Protein AF-A0A497EZB1-F1 (afdb_monomer)

pLDDT: mean 86.9, std 13.8, range [42.34, 97.38]

Organism: NCBI:txid2056631

Mean predicted aligned error: 7.71 Å

Radius of gyration: 16.74 Å; Cα contacts (8 Å, |Δi|>4): 41; chains: 1; bounding box: 28×32×41 Å

Sequence (60 aa):
VKVKGELGVKPVQLARIDEVDVSKYLGHMETTFRQVLEAIGVNFDEILGVTSLDFFLRRK

Solv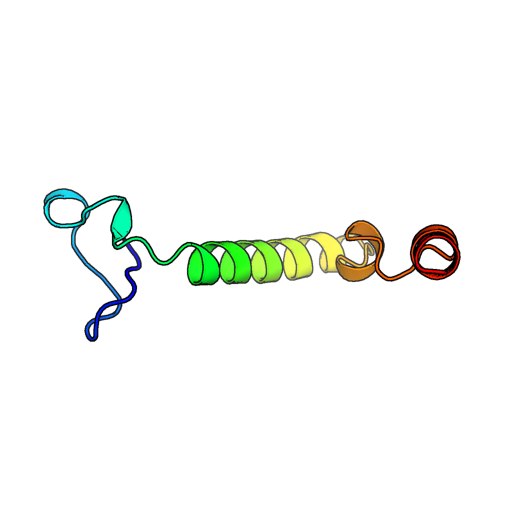ent-accessible surface area (backbone atoms only — not comparable to full-atom values): 3640 Å² total; per-residue (Å²): 80,55,26,74,56,95,81,40,55,38,59,70,93,77,51,54,80,91,45,48,34,60,67,60,53,52,52,49,50,51,53,52,47,36,56,58,31,49,77,72,75,39,62,54,62,56,73,75,44,78,70,42,69,62,63,67,62,70,76,112

Foldseek 3Di:
DAFPDPVRDDDPVPDDPVRHPVVVVVVVVLVVCCVVQVVVVHHPCVVVVVPDPVVVVVVD

Structure (mmCIF, N/CA/C/O backbone):
data_AF-A0A497EZB1-F1
#
_entry.id   AF-A0A497EZB1-F1
#
loop_
_atom_site.group_PDB
_atom_site.id
_atom_site.type_symbol
_atom_site.label_atom_id
_atom_site.label_alt_id
_atom_site.label_comp_id
_atom_site.label_asym_id
_atom_site.label_entity_id
_atom_site.label_seq_id
_atom_site.pdbx_PDB_ins_code
_atom_site.Cartn_x
_atom_site.Cartn_y
_atom_site.Cartn_z
_atom_site.occupancy
_atom_site.B_iso_or_equiv
_atom_site.auth_seq_id
_atom_site.auth_comp_id
_atom_site.auth_asym_id
_atom_site.auth_atom_id
_atom_site.pdbx_PDB_model_num
ATOM 1 N N . VAL A 1 1 ? -3.287 -10.706 10.816 1.00 95.38 1 VAL A N 1
ATOM 2 C CA . VAL A 1 1 ? -3.652 -9.865 9.652 1.00 95.38 1 VAL A CA 1
ATOM 3 C C . VAL A 1 1 ? -3.338 -8.404 9.944 1.00 95.38 1 VAL A C 1
ATOM 5 O O . VAL A 1 1 ? -3.383 -8.027 11.112 1.00 95.38 1 VAL A O 1
ATOM 8 N N . LYS A 1 2 ? -2.946 -7.614 8.936 1.00 97.31 2 LYS A N 1
ATOM 9 C CA . LYS A 1 2 ? -2.637 -6.182 9.082 1.00 97.31 2 LYS A CA 1
ATOM 10 C C . LYS A 1 2 ? -3.937 -5.388 9.180 1.00 97.31 2 LYS A C 1
ATOM 12 O O . LYS A 1 2 ? -4.851 -5.602 8.387 1.00 97.31 2 LYS A O 1
ATOM 17 N N . VAL A 1 3 ? -4.004 -4.493 10.156 1.00 97.38 3 VAL A N 1
ATOM 18 C CA . VAL A 1 3 ? -5.179 -3.654 10.422 1.00 97.38 3 VAL A CA 1
ATOM 19 C C . VAL A 1 3 ? -4.765 -2.199 10.623 1.00 97.38 3 VAL A C 1
ATOM 21 O O . VAL A 1 3 ? -3.587 -1.919 10.859 1.00 97.38 3 VAL A O 1
ATOM 24 N N . LYS A 1 4 ? -5.732 -1.281 10.544 1.00 95.31 4 LYS A N 1
ATOM 25 C CA . LYS A 1 4 ? -5.506 0.174 10.659 1.00 95.31 4 LYS A CA 1
ATOM 26 C C . LYS A 1 4 ? -5.279 0.678 12.099 1.00 95.31 4 LYS A C 1
ATOM 28 O O . LYS A 1 4 ? -4.874 1.819 12.272 1.00 95.31 4 LYS A O 1
ATOM 33 N N . GLY A 1 5 ? -5.561 -0.138 13.122 1.00 89.75 5 GLY A N 1
ATOM 34 C CA . GLY A 1 5 ? -5.422 0.241 14.540 1.00 89.75 5 GLY A CA 1
ATOM 35 C C . GLY A 1 5 ? -3.969 0.346 15.025 1.00 89.75 5 GLY A C 1
ATOM 36 O O . GLY A 1 5 ? -3.059 -0.093 14.328 1.00 89.75 5 GLY A O 1
ATOM 37 N N . GLU A 1 6 ? -3.755 0.868 16.240 1.00 90.62 6 GLU A N 1
ATOM 38 C CA . GLU A 1 6 ? -2.421 1.181 16.802 1.00 90.62 6 GLU A CA 1
ATOM 39 C C . GLU A 1 6 ? -1.429 0.015 16.769 1.00 90.62 6 GLU A C 1
ATOM 41 O O . GLU A 1 6 ? -0.284 0.176 16.356 1.00 90.62 6 GLU A O 1
ATOM 46 N N . LEU A 1 7 ? -1.874 -1.187 17.142 1.00 92.62 7 LEU A N 1
ATOM 47 C CA . LEU A 1 7 ? -1.024 -2.381 17.107 1.00 92.62 7 LEU A CA 1
ATOM 48 C C . LEU A 1 7 ? -0.655 -2.801 15.674 1.00 92.62 7 LEU A C 1
ATOM 50 O O . LEU A 1 7 ? 0.239 -3.619 15.472 1.00 92.62 7 LEU A O 1
ATOM 54 N N . GLY A 1 8 ? -1.372 -2.303 14.663 1.00 94.69 8 GLY A N 1
ATOM 55 C CA . GLY A 1 8 ? -1.139 -2.573 13.243 1.00 94.69 8 GLY A CA 1
ATOM 56 C C . GLY A 1 8 ? -1.408 -4.015 12.803 1.00 94.69 8 GLY A C 1
ATOM 57 O O . GLY A 1 8 ? -1.329 -4.318 11.608 1.00 94.69 8 GLY A O 1
ATOM 58 N N . VAL A 1 9 ? -1.718 -4.913 13.743 1.00 96.69 9 VAL A N 1
ATOM 59 C CA . VAL A 1 9 ? -2.002 -6.331 13.521 1.00 96.69 9 VAL A CA 1
ATOM 60 C C . VAL A 1 9 ? -3.062 -6.854 14.490 1.00 96.69 9 VAL A C 1
ATOM 62 O O . VAL A 1 9 ? -3.136 -6.429 15.639 1.00 96.69 9 VAL A O 1
ATOM 65 N N . LYS A 1 10 ? -3.851 -7.829 14.030 1.00 96.81 10 LYS A N 1
ATOM 66 C CA . LYS A 1 10 ? -4.746 -8.652 14.861 1.00 96.81 10 LYS A CA 1
ATOM 67 C C . LYS A 1 10 ? -4.684 -10.127 14.446 1.00 96.81 10 LYS A C 1
ATOM 69 O O . LYS A 1 10 ? -4.424 -10.404 13.266 1.00 96.81 10 LYS A O 1
ATOM 74 N N . PRO A 1 11 ? -4.935 -11.088 15.354 1.00 96.56 11 PRO A N 1
ATOM 75 C CA . PRO A 1 11 ? -5.255 -12.462 14.971 1.00 96.56 11 PRO A CA 1
ATOM 76 C C . PRO A 1 11 ? -6.448 -12.484 14.015 1.00 96.56 11 PRO A C 1
ATOM 78 O O . PRO A 1 11 ? -7.357 -11.669 14.149 1.00 96.56 11 PRO A O 1
ATOM 81 N N . VAL A 1 12 ? -6.462 -13.412 13.055 1.00 95.31 12 VAL A N 1
ATOM 82 C CA . VAL A 1 12 ? -7.526 -13.467 12.033 1.00 95.31 12 VAL A CA 1
ATOM 83 C C . VAL A 1 12 ? -8.917 -13.620 12.654 1.00 95.31 12 VAL A C 1
ATOM 85 O O . VAL A 1 12 ? -9.855 -12.975 12.212 1.00 95.31 12 VAL A O 1
ATOM 88 N N . GLN A 1 13 ? -9.020 -14.388 13.742 1.00 96.62 13 GLN A N 1
ATOM 89 C CA . GLN A 1 13 ? -10.269 -14.628 14.469 1.00 96.62 13 GLN A CA 1
ATOM 90 C C . GLN A 1 13 ? -10.798 -13.386 15.209 1.00 96.62 13 GLN A C 1
ATOM 92 O O . GLN A 1 13 ? -11.967 -13.356 15.573 1.00 96.62 13 GLN A O 1
ATOM 97 N N . LEU A 1 14 ? -9.951 -12.378 15.451 1.00 95.06 14 LEU A N 1
ATOM 98 C CA . LEU A 1 14 ? -10.298 -11.148 16.179 1.00 95.06 14 LEU A CA 1
ATOM 99 C C . LEU A 1 14 ? -10.372 -9.916 15.270 1.00 95.06 14 LEU A C 1
ATOM 101 O O . LEU A 1 14 ? -10.654 -8.814 15.742 1.00 95.06 14 LEU A O 1
ATOM 105 N N . ALA A 1 15 ? -10.051 -10.074 13.988 1.00 95.62 15 ALA A N 1
ATOM 106 C CA . ALA A 1 15 ? -10.076 -8.992 13.023 1.00 95.62 15 ALA A CA 1
ATOM 107 C C . ALA A 1 15 ? -11.440 -8.933 12.342 1.00 95.62 15 ALA A C 1
ATOM 109 O O . ALA A 1 15 ? -11.974 -9.961 11.922 1.00 95.62 15 ALA A O 1
ATOM 110 N N . ARG A 1 16 ? -11.975 -7.725 12.174 1.00 95.44 16 ARG A N 1
ATOM 111 C CA . ARG A 1 16 ? -13.108 -7.514 11.271 1.00 95.44 16 ARG A CA 1
ATOM 112 C C . ARG A 1 16 ? -12.621 -7.111 9.885 1.00 95.44 16 ARG A C 1
ATOM 114 O O . ARG A 1 16 ? -11.538 -6.547 9.737 1.00 95.44 16 ARG A O 1
ATOM 121 N N . ILE A 1 17 ? -13.441 -7.375 8.870 1.00 94.06 17 ILE A N 1
ATOM 122 C CA . ILE A 1 17 ? -13.113 -7.067 7.471 1.00 94.06 17 ILE A CA 1
ATOM 123 C C . ILE A 1 17 ? -12.901 -5.556 7.276 1.00 94.06 17 ILE A C 1
ATOM 125 O O . ILE A 1 17 ? -11.962 -5.160 6.590 1.00 94.06 17 ILE A O 1
ATOM 129 N N . ASP A 1 18 ? -13.704 -4.710 7.929 1.00 95.38 18 ASP A N 1
ATOM 130 C CA . ASP A 1 18 ? -13.600 -3.243 7.856 1.00 95.38 18 ASP A CA 1
ATOM 131 C C . ASP A 1 18 ? -12.299 -2.684 8.458 1.00 95.38 18 ASP A C 1
ATOM 133 O O . ASP A 1 18 ? -11.854 -1.591 8.100 1.00 95.38 18 ASP A O 1
ATOM 137 N N . GLU A 1 19 ? -11.661 -3.446 9.348 1.00 95.75 19 GLU A N 1
ATOM 138 C CA . GLU A 1 19 ? -10.425 -3.045 10.019 1.00 95.75 19 GLU A CA 1
ATOM 139 C C . GLU A 1 19 ? -9.172 -3.363 9.198 1.00 95.75 19 GLU A C 1
ATOM 141 O O . GLU A 1 19 ? -8.088 -2.865 9.522 1.00 95.75 19 GLU A O 1
ATOM 146 N N . VAL A 1 20 ? -9.297 -4.189 8.154 1.00 96.50 20 VAL A N 1
ATOM 147 C CA . VAL A 1 20 ? -8.170 -4.626 7.327 1.00 96.50 20 VAL A CA 1
ATOM 148 C C . VAL A 1 20 ? -7.543 -3.427 6.618 1.00 96.50 20 VAL A C 1
ATOM 150 O O . VAL A 1 20 ? -8.203 -2.622 5.957 1.00 96.50 20 VAL A 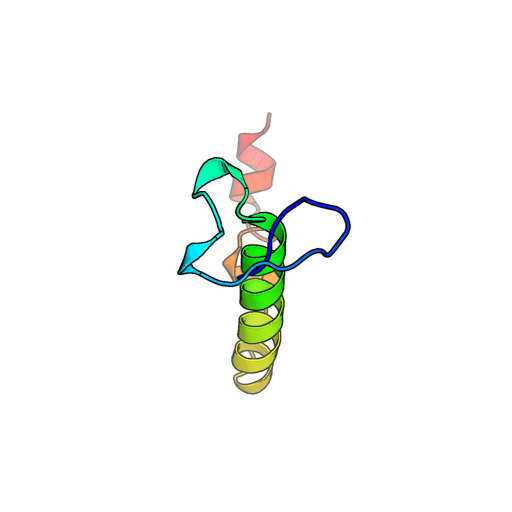O 1
ATOM 153 N N . ASP A 1 21 ? -6.226 -3.313 6.753 1.00 97.00 21 ASP A N 1
ATOM 154 C CA . ASP A 1 21 ? -5.451 -2.259 6.110 1.00 97.00 21 ASP A CA 1
ATOM 155 C C . ASP A 1 21 ? -5.044 -2.695 4.700 1.00 97.00 21 ASP A C 1
ATOM 157 O O . ASP A 1 21 ? -3.942 -3.199 4.479 1.00 97.00 21 ASP A O 1
ATOM 161 N N . VAL A 1 22 ? -5.969 -2.535 3.751 1.00 96.25 22 VAL A N 1
ATOM 162 C CA . VAL A 1 22 ? -5.776 -2.904 2.338 1.00 96.25 22 VAL A CA 1
ATOM 163 C C . VAL A 1 22 ? -4.541 -2.225 1.739 1.00 96.25 22 VAL A C 1
ATOM 165 O O . VAL A 1 22 ? -3.811 -2.855 0.977 1.00 96.25 22 VAL A O 1
ATOM 168 N N . SER A 1 23 ? -4.250 -0.982 2.128 1.00 95.19 23 SER A N 1
ATOM 169 C CA . SER A 1 23 ? -3.110 -0.220 1.612 1.00 95.19 23 SER A CA 1
ATOM 170 C C . SER A 1 23 ? -1.773 -0.892 1.924 1.00 95.19 23 SER A C 1
ATOM 172 O O . SER A 1 23 ? -0.896 -0.937 1.063 1.00 95.19 23 SER A O 1
ATOM 174 N N . LYS A 1 24 ? -1.618 -1.488 3.116 1.00 95.06 24 LYS A N 1
ATOM 175 C CA . LYS A 1 24 ? -0.403 -2.256 3.449 1.00 95.06 24 LYS A CA 1
ATOM 176 C C . LYS A 1 24 ? -0.231 -3.477 2.559 1.00 95.06 24 LYS A C 1
ATOM 178 O O . LYS A 1 24 ? 0.881 -3.762 2.126 1.00 95.06 24 LYS A O 1
ATOM 183 N N . TYR A 1 25 ? -1.319 -4.183 2.270 1.00 95.25 25 TYR A N 1
ATOM 184 C CA . TYR A 1 25 ? -1.269 -5.338 1.380 1.00 95.25 25 TYR A CA 1
ATOM 185 C C . TYR A 1 25 ? -0.930 -4.927 -0.053 1.00 95.25 25 TYR A C 1
ATOM 187 O O . TYR A 1 25 ? -0.064 -5.556 -0.652 1.00 95.25 25 TYR A O 1
ATOM 195 N N . LEU A 1 26 ? -1.521 -3.842 -0.565 1.00 93.81 26 LEU A N 1
ATOM 196 C CA . LEU A 1 26 ? -1.169 -3.293 -1.878 1.00 93.81 26 LEU A CA 1
ATOM 197 C C . LEU A 1 26 ? 0.314 -2.916 -1.962 1.00 93.81 26 LEU A C 1
ATOM 199 O O . LEU A 1 26 ? 0.981 -3.330 -2.904 1.00 93.81 26 LEU A O 1
ATOM 203 N N . GLY A 1 27 ? 0.857 -2.230 -0.951 1.00 93.88 27 GLY A N 1
ATOM 204 C CA . GLY A 1 27 ? 2.281 -1.883 -0.923 1.00 93.88 27 GLY A CA 1
ATOM 205 C C . GLY A 1 27 ? 3.201 -3.109 -0.866 1.00 93.88 27 GLY A C 1
ATOM 206 O O . GLY A 1 27 ? 4.256 -3.130 -1.503 1.00 93.88 27 GLY A O 1
ATOM 207 N N . HIS A 1 28 ? 2.802 -4.165 -0.146 1.00 94.56 28 HIS A N 1
ATOM 208 C CA . HIS A 1 28 ? 3.535 -5.434 -0.150 1.00 94.56 28 HIS A CA 1
ATOM 209 C C . HIS A 1 28 ? 3.512 -6.087 -1.534 1.00 94.56 28 HIS A C 1
ATOM 211 O O . HIS A 1 28 ? 4.564 -6.497 -2.015 1.00 94.56 28 HIS A O 1
ATOM 217 N N . MET A 1 29 ? 2.348 -6.131 -2.190 1.00 93.38 29 MET A N 1
ATOM 218 C CA . MET A 1 29 ? 2.237 -6.669 -3.547 1.00 93.38 29 MET A CA 1
ATOM 219 C C . MET A 1 29 ? 3.083 -5.873 -4.539 1.00 93.38 29 MET A C 1
ATOM 221 O O . MET A 1 29 ? 3.833 -6.477 -5.297 1.00 93.38 29 MET A O 1
ATOM 225 N N . GLU A 1 30 ? 3.023 -4.542 -4.497 1.00 92.75 30 GLU A N 1
ATOM 226 C CA . GLU A 1 30 ? 3.865 -3.677 -5.327 1.00 92.75 30 GLU A CA 1
ATOM 227 C C . GLU A 1 30 ? 5.352 -3.983 -5.123 1.00 92.75 30 GLU A C 1
ATOM 229 O O . GLU A 1 30 ? 6.071 -4.212 -6.091 1.00 92.75 30 GLU A O 1
ATOM 234 N N . THR A 1 31 ? 5.811 -4.042 -3.871 1.00 94.75 31 THR A N 1
ATOM 235 C CA . THR A 1 31 ? 7.226 -4.307 -3.566 1.00 94.75 31 THR A CA 1
ATOM 236 C C . THR A 1 31 ? 7.659 -5.676 -4.086 1.00 94.75 31 THR A C 1
ATOM 238 O O . THR A 1 31 ? 8.711 -5.799 -4.710 1.00 94.75 31 THR A O 1
ATOM 241 N N . THR A 1 32 ? 6.843 -6.708 -3.859 1.00 94.56 32 THR A N 1
ATOM 242 C CA . THR A 1 32 ? 7.134 -8.068 -4.321 1.00 94.56 32 THR A CA 1
ATOM 243 C C . THR A 1 32 ? 7.164 -8.147 -5.843 1.00 94.56 32 THR A C 1
ATOM 245 O O . THR A 1 32 ? 8.091 -8.729 -6.401 1.00 94.56 32 THR A O 1
ATOM 248 N N . PHE A 1 33 ? 6.193 -7.547 -6.533 1.00 93.62 33 PHE A N 1
ATOM 249 C CA . PHE A 1 33 ? 6.178 -7.562 -7.993 1.00 93.62 33 PHE A CA 1
ATOM 250 C C . PHE A 1 33 ? 7.326 -6.759 -8.583 1.00 93.62 33 PHE A C 1
ATOM 252 O O . PHE A 1 33 ? 7.953 -7.248 -9.514 1.00 93.62 33 PHE A O 1
ATOM 259 N N . ARG A 1 34 ? 7.658 -5.594 -8.018 1.00 93.69 34 ARG A N 1
ATOM 260 C CA . ARG A 1 34 ? 8.820 -4.804 -8.444 1.00 93.69 34 ARG A CA 1
ATOM 261 C C . ARG A 1 34 ? 10.092 -5.654 -8.409 1.00 93.69 34 ARG A C 1
ATOM 263 O O . ARG A 1 34 ? 10.767 -5.747 -9.422 1.00 93.69 34 ARG A O 1
ATOM 270 N N . GLN A 1 35 ? 10.340 -6.365 -7.307 1.00 94.69 35 GLN A N 1
ATOM 271 C CA . GLN A 1 35 ? 11.503 -7.254 -7.167 1.00 94.69 35 GLN A CA 1
ATOM 272 C C . GLN A 1 35 ? 11.514 -8.400 -8.192 1.00 94.69 35 GLN A C 1
ATOM 274 O O . GLN A 1 35 ? 12.543 -8.680 -8.802 1.00 94.69 35 GLN A O 1
ATOM 279 N N . VAL A 1 36 ? 10.377 -9.077 -8.386 1.00 95.38 36 VAL A N 1
ATOM 280 C CA . VAL A 1 36 ? 10.279 -10.216 -9.317 1.00 95.38 36 VAL A CA 1
ATOM 281 C C . VAL A 1 36 ? 10.420 -9.765 -10.772 1.00 95.38 36 VAL A C 1
ATOM 283 O O . VAL A 1 36 ? 11.090 -10.427 -11.559 1.00 95.38 36 VAL A O 1
ATOM 286 N N . LEU A 1 37 ? 9.788 -8.650 -11.134 1.00 94.44 37 LEU A N 1
ATOM 287 C CA . LEU A 1 37 ? 9.770 -8.130 -12.498 1.00 94.44 37 LEU A CA 1
ATOM 288 C C . LEU A 1 37 ? 11.110 -7.505 -12.881 1.00 94.44 37 LEU A C 1
ATOM 290 O O . LEU A 1 37 ? 11.596 -7.749 -13.983 1.00 94.44 37 LEU A O 1
ATOM 294 N N . GLU A 1 38 ? 11.754 -6.797 -11.955 1.00 92.81 38 GLU A N 1
ATOM 2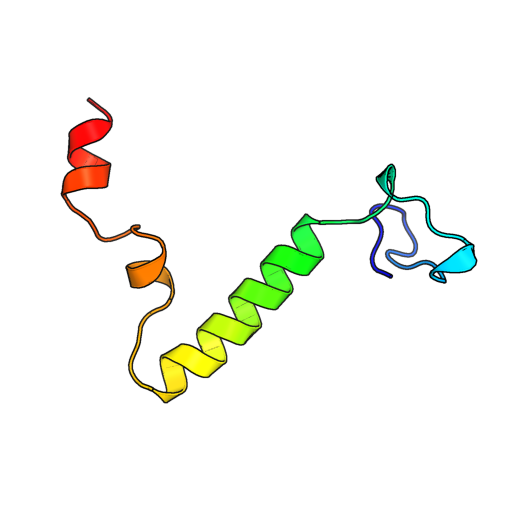95 C CA . GLU A 1 38 ? 13.104 -6.269 -12.150 1.00 92.81 38 GLU A CA 1
ATOM 296 C C . GLU A 1 38 ? 14.100 -7.397 -12.459 1.00 92.81 38 GLU A C 1
ATOM 298 O O . GLU A 1 38 ? 14.903 -7.275 -13.383 1.00 92.81 38 GLU A O 1
ATOM 303 N N . ALA A 1 39 ? 13.981 -8.547 -11.782 1.00 94.06 39 ALA A N 1
ATOM 304 C CA . ALA A 1 39 ? 14.832 -9.712 -12.034 1.00 94.06 39 ALA A CA 1
ATOM 305 C C . ALA A 1 39 ? 14.690 -10.298 -13.454 1.00 94.06 39 ALA A C 1
ATOM 307 O O . ALA A 1 39 ? 15.614 -10.956 -13.935 1.00 94.06 39 ALA A O 1
ATOM 308 N N . ILE A 1 40 ? 13.562 -10.058 -14.132 1.00 93.50 40 ILE A N 1
ATOM 309 C CA . ILE A 1 40 ? 13.322 -10.478 -15.524 1.00 93.50 40 ILE A CA 1
ATOM 310 C C . ILE A 1 40 ? 13.383 -9.310 -16.521 1.00 93.50 40 ILE A C 1
ATOM 312 O O . ILE A 1 40 ? 12.985 -9.466 -17.675 1.00 93.50 40 ILE A O 1
ATOM 316 N N . GLY A 1 41 ? 13.896 -8.149 -16.100 1.00 91.50 41 GLY A N 1
ATOM 317 C CA . GLY A 1 41 ? 14.098 -6.983 -16.964 1.00 91.50 41 GLY A CA 1
ATOM 318 C C . GLY A 1 41 ? 12.824 -6.202 -17.291 1.00 91.50 41 GLY A C 1
ATOM 319 O O . GLY A 1 41 ? 12.788 -5.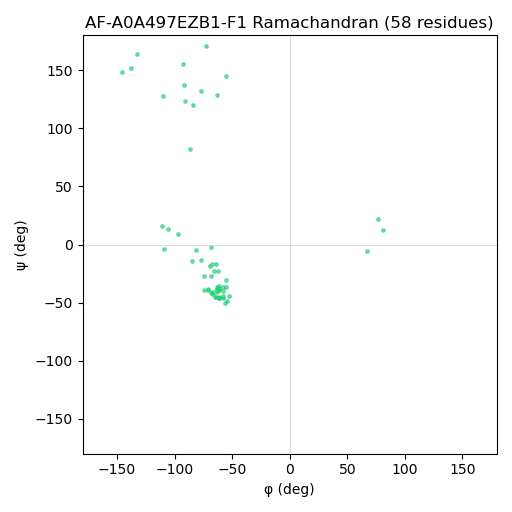498 -18.298 1.00 91.50 41 GLY A O 1
ATOM 320 N N . VAL A 1 42 ? 11.779 -6.324 -16.471 1.00 92.12 42 VAL A N 1
ATOM 321 C CA . VAL A 1 42 ? 10.503 -5.626 -16.657 1.00 92.12 42 VAL A CA 1
ATOM 322 C C . VAL A 1 42 ? 10.322 -4.561 -15.578 1.00 92.12 42 VAL A C 1
ATOM 324 O O . VAL A 1 42 ? 10.395 -4.844 -14.383 1.00 92.12 42 VAL A O 1
ATOM 327 N N . ASN A 1 43 ? 10.033 -3.329 -15.992 1.00 89.12 43 ASN A N 1
ATOM 328 C CA . ASN A 1 43 ? 9.742 -2.238 -15.072 1.00 89.12 43 ASN A CA 1
ATOM 329 C C . 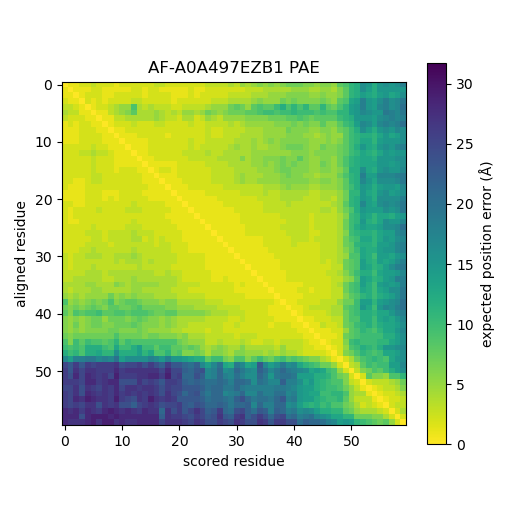ASN A 1 43 ? 8.265 -2.267 -14.648 1.00 89.12 43 ASN A C 1
ATOM 331 O O . ASN A 1 43 ? 7.355 -2.143 -15.470 1.00 89.12 43 ASN A O 1
ATOM 335 N N . PHE A 1 44 ? 8.015 -2.409 -13.346 1.00 87.88 44 PHE A N 1
ATOM 336 C CA . PHE A 1 44 ? 6.658 -2.436 -12.796 1.00 87.88 44 PHE A CA 1
ATOM 337 C C . PHE A 1 44 ? 5.878 -1.136 -13.058 1.00 87.88 44 PHE A C 1
ATOM 339 O O . PHE A 1 44 ? 4.681 -1.185 -13.343 1.00 87.88 44 PHE A O 1
ATOM 346 N N . ASP A 1 45 ? 6.553 0.016 -13.031 1.00 86.19 45 ASP A N 1
ATOM 347 C CA . ASP A 1 45 ? 5.920 1.322 -13.249 1.00 86.19 45 ASP A CA 1
ATOM 348 C C . ASP A 1 45 ? 5.446 1.489 -14.712 1.00 86.19 45 ASP A C 1
ATOM 350 O O . ASP A 1 45 ? 4.455 2.175 -14.980 1.00 86.19 45 ASP A O 1
ATOM 354 N N . GLU A 1 46 ? 6.092 0.798 -15.660 1.00 83.25 46 GLU A N 1
ATOM 355 C CA . GLU A 1 46 ? 5.656 0.747 -17.061 1.00 83.25 46 GLU A CA 1
ATOM 356 C C . GLU A 1 46 ? 4.378 -0.083 -1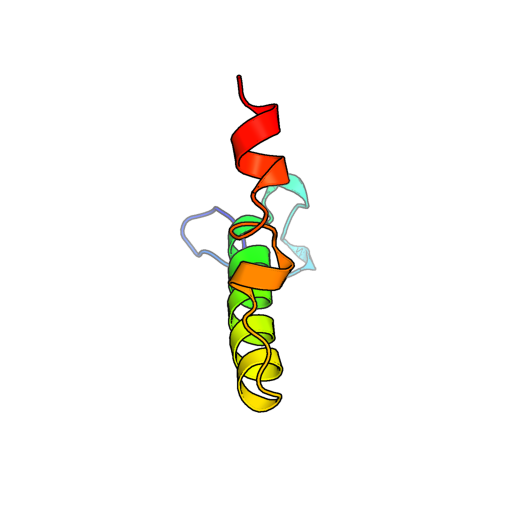7.236 1.00 83.25 46 GLU A C 1
ATOM 358 O O . GLU A 1 46 ? 3.471 0.324 -17.964 1.00 83.25 46 GLU A O 1
ATOM 363 N N . ILE A 1 47 ? 4.257 -1.204 -16.517 1.00 82.69 47 ILE A N 1
ATOM 364 C CA . ILE A 1 47 ? 3.054 -2.054 -16.538 1.00 82.69 47 ILE A CA 1
ATOM 365 C C . ILE A 1 47 ? 1.834 -1.311 -15.987 1.00 82.69 47 ILE A C 1
ATOM 367 O O . ILE A 1 47 ? 0.735 -1.447 -1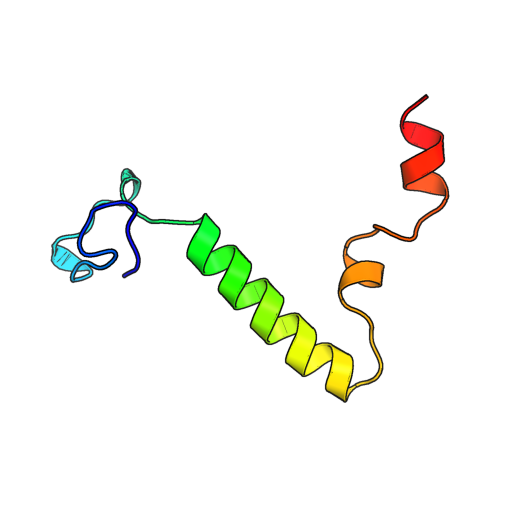6.525 1.00 82.69 47 ILE A O 1
ATOM 371 N N . LEU A 1 48 ? 2.012 -0.510 -14.932 1.00 77.69 48 LEU A N 1
ATOM 372 C CA . LEU A 1 48 ? 0.930 0.287 -14.344 1.00 77.69 48 LEU A CA 1
ATOM 373 C C . LEU A 1 48 ? 0.447 1.435 -15.252 1.00 77.69 48 LEU A C 1
ATOM 375 O O . LEU A 1 48 ? -0.504 2.134 -14.900 1.00 77.69 48 LEU A O 1
ATOM 379 N N . GLY A 1 49 ? 1.056 1.624 -16.427 1.00 67.94 49 GLY A N 1
ATOM 380 C CA . GLY A 1 49 ? 0.604 2.588 -17.427 1.00 67.94 49 GLY A CA 1
ATOM 381 C C . GLY A 1 49 ? 1.049 4.025 -17.161 1.00 67.94 49 GLY A C 1
ATOM 382 O O . GLY A 1 49 ? 0.581 4.936 -17.849 1.00 67.94 49 GLY A O 1
ATOM 383 N N . VAL A 1 50 ? 1.984 4.240 -16.224 1.00 59.84 50 VAL A N 1
ATOM 384 C CA . VAL A 1 50 ? 2.572 5.563 -15.933 1.00 59.84 50 VAL A CA 1
ATOM 385 C C . VAL A 1 50 ? 3.364 6.103 -17.141 1.00 59.84 50 VAL A C 1
ATOM 387 O O . VAL A 1 50 ? 3.586 7.306 -17.253 1.00 59.84 50 VAL A O 1
ATOM 390 N N . THR A 1 51 ? 3.710 5.246 -18.106 1.00 56.00 51 THR A N 1
ATOM 391 C CA . THR A 1 51 ? 4.463 5.581 -19.328 1.00 56.00 51 THR A CA 1
ATOM 392 C C . THR A 1 51 ? 3.658 5.505 -20.632 1.00 56.00 51 THR A C 1
ATOM 394 O O . THR A 1 51 ? 4.260 5.509 -21.705 1.00 56.00 51 THR A O 1
ATOM 397 N N . SER A 1 52 ? 2.318 5.469 -20.616 1.00 58.38 52 SER A N 1
ATOM 398 C CA . SER A 1 52 ? 1.567 5.588 -21.880 1.00 58.38 52 SER A CA 1
ATOM 399 C C . SER A 1 52 ? 1.221 7.047 -22.191 1.00 58.38 52 SER A C 1
ATOM 401 O O . SER A 1 52 ? 0.573 7.741 -21.405 1.00 58.38 52 SER A O 1
ATOM 403 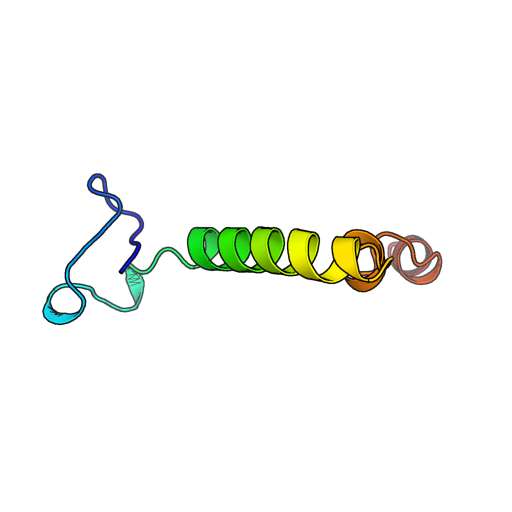N N . LEU A 1 53 ? 1.634 7.519 -23.372 1.00 61.69 53 LEU A N 1
ATOM 404 C CA . LEU A 1 53 ? 1.256 8.835 -23.900 1.00 61.69 53 LEU A CA 1
ATOM 405 C C . LEU A 1 53 ? -0.280 8.995 -23.951 1.00 61.69 53 LEU A C 1
ATOM 407 O O . LEU A 1 53 ? -0.793 10.088 -23.732 1.00 61.69 53 LEU A O 1
ATOM 411 N N . ASP A 1 54 ? -1.009 7.891 -24.150 1.00 60.84 54 ASP A N 1
ATOM 412 C CA . ASP A 1 54 ? -2.476 7.810 -24.119 1.00 60.84 54 ASP A CA 1
ATOM 413 C C . ASP A 1 54 ? -3.071 8.269 -22.773 1.00 60.84 54 ASP A C 1
ATOM 415 O O . ASP A 1 54 ? -3.983 9.098 -22.749 1.00 60.84 54 ASP A O 1
ATOM 419 N N . PHE A 1 55 ? -2.496 7.837 -21.643 1.00 62.34 55 PHE A N 1
ATOM 420 C CA . PHE A 1 55 ? -2.944 8.248 -20.306 1.00 62.34 55 PHE A CA 1
ATOM 421 C C . PHE A 1 55 ? -2.793 9.762 -20.072 1.00 62.34 55 PHE A C 1
ATOM 423 O O . PHE A 1 55 ? -3.668 10.390 -19.472 1.00 62.34 55 PHE A O 1
ATOM 430 N N . PHE A 1 56 ? -1.716 10.370 -20.583 1.00 64.12 56 PHE A N 1
ATOM 431 C CA . PHE A 1 56 ? -1.505 11.821 -20.517 1.00 64.12 56 PHE A CA 1
ATOM 432 C C . PHE A 1 56 ? -2.457 12.600 -21.434 1.00 64.12 56 PHE A C 1
ATOM 434 O O . PHE A 1 56 ? -2.943 13.666 -21.052 1.00 64.12 56 PHE A O 1
ATOM 441 N N . LEU A 1 57 ? -2.741 12.077 -22.629 1.00 72.25 57 LEU A N 1
ATOM 442 C CA . LEU A 1 57 ? -3.599 12.730 -23.622 1.00 72.25 57 LEU A CA 1
ATOM 443 C C . LEU A 1 57 ? -5.089 12.666 -23.264 1.00 72.25 57 LEU A C 1
ATOM 445 O O . LEU A 1 57 ? -5.842 13.565 -23.630 1.00 72.25 57 LEU A O 1
ATOM 449 N N . ARG A 1 58 ? -5.516 11.652 -22.505 1.00 66.56 58 ARG A N 1
ATOM 450 C CA . ARG A 1 58 ? -6.922 11.435 -22.126 1.00 66.56 58 ARG A CA 1
ATOM 451 C C . ARG A 1 58 ? -7.397 12.281 -20.933 1.00 66.56 58 ARG A C 1
ATOM 453 O O . ARG A 1 58 ? -8.572 12.235 -20.578 1.00 66.56 58 ARG A O 1
ATOM 460 N N . ARG A 1 59 ? -6.498 13.042 -20.297 1.00 59.56 59 ARG A N 1
ATOM 461 C CA . ARG A 1 59 ? -6.794 13.907 -19.138 1.00 59.56 59 ARG A CA 1
ATOM 462 C C . ARG A 1 59 ? -7.044 15.383 -19.495 1.00 59.56 59 ARG A C 1
ATOM 464 O O . ARG A 1 59 ? -7.109 16.202 -18.578 1.00 59.56 59 ARG A O 1
ATOM 471 N N . LYS A 1 60 ? -7.151 15.720 -20.783 1.00 42.34 60 LYS A N 1
ATOM 472 C CA . LYS A 1 60 ? -7.528 17.051 -21.281 1.00 42.34 60 LYS A CA 1
ATOM 473 C C . LYS A 1 60 ? -8.953 17.069 -21.812 1.00 42.34 60 LYS A C 1
ATOM 475 O O . LYS A 1 60 ? -9.339 16.075 -22.460 1.00 42.34 60 LYS A O 1
#

Secondary structure (DSSP, 8-state):
-BBSSTTSB--GGG--GGGB-HHHHHH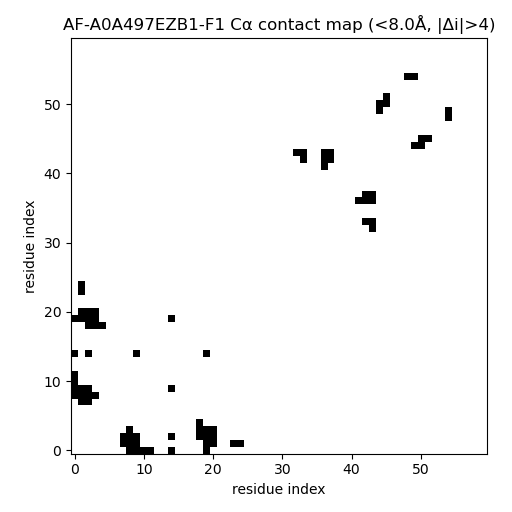HHHHHHHHHHHHTT--HHHHTTTT-HHHHHTT-